Protein AF-A0A1A8E1T2-F1 (afdb_monomer_lite)

Organism: Nothobranchius kadleci (NCBI:txid1051664)

Foldseek 3Di:
DDFDPLLVVLVVCLVVLLVVLLVAPVVCLVVVLVSLLVVLVDPGPDPVSLVSSLVSLVSNCVRYQLLSNLSSLVSNCVSPDDDPVSVLSSVLSLCLVVCLVVVPCPNPPDPSSVVNNVSVVVVCVVQVDPVSSVVSSD

Structure (mmCIF, N/CA/C/O backbone):
data_AF-A0A1A8E1T2-F1
#
_entry.id   AF-A0A1A8E1T2-F1
#
loop_
_atom_site.group_PDB
_atom_site.id
_atom_site.type_symbol
_atom_site.label_atom_id
_atom_site.label_alt_id
_atom_site.label_comp_id
_atom_site.label_asym_id
_atom_site.label_entity_id
_atom_site.label_seq_id
_atom_site.pdbx_PDB_ins_code
_atom_site.Cartn_x
_atom_site.Cartn_y
_atom_site.Cartn_z
_atom_site.occupancy
_atom_site.B_iso_or_equiv
_atom_site.auth_seq_id
_atom_site.auth_comp_id
_atom_site.auth_asym_id
_atom_site.auth_atom_id
_atom_site.pdbx_PDB_model_num
ATOM 1 N N . ALA A 1 1 ? 19.619 -10.435 -25.019 1.00 56.41 1 ALA A N 1
ATOM 2 C CA . ALA A 1 1 ? 18.359 -9.778 -25.417 1.00 56.41 1 ALA A CA 1
ATOM 3 C C . ALA A 1 1 ? 18.094 -8.642 -24.434 1.00 56.41 1 ALA A C 1
ATOM 5 O O . ALA A 1 1 ? 18.405 -8.818 -23.262 1.00 56.41 1 ALA A O 1
ATOM 6 N N . GLY A 1 2 ? 17.649 -7.469 -24.896 1.00 60.44 2 GLY A N 1
ATOM 7 C CA . GLY A 1 2 ? 17.288 -6.359 -24.000 1.00 60.44 2 GLY A CA 1
ATOM 8 C C . GLY A 1 2 ? 15.982 -6.637 -23.242 1.00 60.44 2 GLY A C 1
ATOM 9 O O . GLY A 1 2 ? 15.330 -7.639 -23.543 1.00 60.44 2 GLY A O 1
ATOM 10 N N . PRO A 1 3 ? 15.590 -5.775 -22.285 1.00 64.62 3 PRO A N 1
ATOM 11 C CA . PRO A 1 3 ? 14.289 -5.889 -21.637 1.00 64.62 3 PRO A CA 1
ATOM 12 C C . PRO A 1 3 ? 13.177 -5.810 -22.674 1.00 64.62 3 PRO A C 1
ATOM 14 O O . PRO A 1 3 ? 13.316 -5.102 -23.681 1.00 64.62 3 PRO A O 1
ATOM 17 N N . ASP A 1 4 ? 12.088 -6.539 -22.430 1.00 77.56 4 ASP A N 1
ATOM 18 C CA . ASP A 1 4 ? 10.911 -6.431 -23.277 1.00 77.56 4 ASP A CA 1
ATOM 19 C C . ASP A 1 4 ? 10.375 -4.980 -23.255 1.00 77.56 4 ASP A C 1
ATOM 21 O O . ASP A 1 4 ? 10.778 -4.134 -22.444 1.00 77.56 4 ASP A O 1
ATOM 25 N N . LEU A 1 5 ? 9.497 -4.646 -24.201 1.00 79.12 5 LEU A N 1
ATOM 26 C CA . LEU A 1 5 ? 8.969 -3.286 -24.317 1.00 79.12 5 LEU A CA 1
ATOM 27 C C . LEU A 1 5 ? 8.276 -2.824 -23.024 1.00 79.12 5 LEU A C 1
ATOM 29 O O . LEU A 1 5 ? 8.383 -1.653 -22.661 1.00 79.12 5 LEU A O 1
ATOM 33 N N . ARG A 1 6 ? 7.599 -3.736 -22.321 1.00 76.94 6 ARG A N 1
ATOM 34 C CA . ARG A 1 6 ? 6.909 -3.444 -21.065 1.00 76.94 6 ARG A CA 1
ATOM 35 C C . ARG A 1 6 ? 7.912 -3.082 -19.974 1.00 76.94 6 ARG A C 1
ATOM 37 O O . ARG A 1 6 ? 7.734 -2.059 -19.320 1.00 76.94 6 ARG A O 1
ATOM 44 N N . ASP A 1 7 ? 8.967 -3.868 -19.809 1.00 76.88 7 ASP A N 1
ATOM 45 C CA . ASP A 1 7 ? 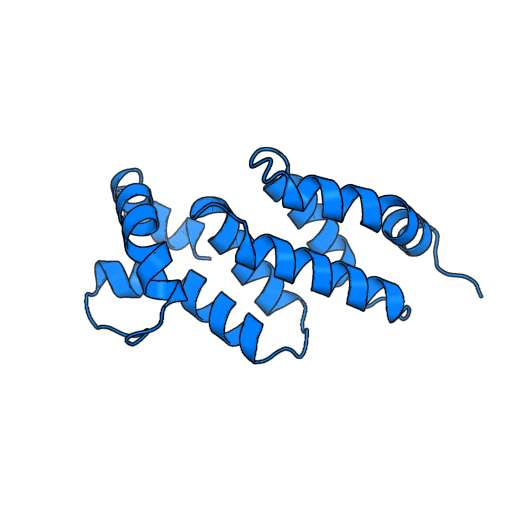9.985 -3.663 -18.788 1.00 76.88 7 ASP A CA 1
ATOM 46 C C . ASP A 1 7 ? 10.746 -2.355 -19.032 1.00 76.88 7 ASP A C 1
ATOM 48 O O . ASP A 1 7 ? 11.000 -1.593 -18.098 1.00 76.88 7 ASP A O 1
ATOM 52 N N . ARG A 1 8 ? 11.026 -2.015 -20.299 1.00 80.38 8 ARG A N 1
ATOM 53 C CA . ARG A 1 8 ? 11.589 -0.703 -20.663 1.00 80.38 8 ARG A CA 1
ATOM 54 C C . ARG A 1 8 ? 10.655 0.455 -20.325 1.00 80.38 8 ARG A C 1
ATOM 56 O O . ARG A 1 8 ? 11.126 1.467 -19.807 1.00 80.38 8 ARG A O 1
ATOM 63 N N . LEU A 1 9 ? 9.363 0.335 -20.633 1.00 80.25 9 LEU A N 1
ATOM 64 C CA . LEU A 1 9 ? 8.379 1.373 -20.317 1.00 80.25 9 LEU A CA 1
ATOM 65 C C . LEU A 1 9 ? 8.267 1.574 -18.805 1.00 80.25 9 LEU A C 1
ATOM 67 O O . LEU A 1 9 ? 8.395 2.705 -18.344 1.00 80.25 9 LEU A O 1
ATOM 71 N N . LEU A 1 10 ? 8.123 0.490 -18.039 1.00 77.94 10 LEU A N 1
ATOM 72 C CA . LEU A 1 10 ? 8.042 0.527 -16.578 1.00 77.94 10 LEU A CA 1
ATOM 73 C C . LEU A 1 10 ? 9.300 1.133 -15.949 1.00 77.94 10 LEU A C 1
ATOM 75 O O . LEU A 1 10 ? 9.178 2.006 -15.093 1.00 77.94 10 LEU A O 1
ATOM 79 N N . LEU A 1 11 ? 10.499 0.751 -16.404 1.00 80.81 11 LEU A N 1
ATOM 80 C CA . LEU A 1 11 ? 11.753 1.358 -15.940 1.00 80.81 11 LEU A CA 1
ATOM 81 C C . LEU A 1 11 ? 11.809 2.862 -16.233 1.00 80.81 11 LEU A C 1
ATOM 83 O O . LEU A 1 11 ? 12.232 3.628 -15.374 1.00 80.81 11 LEU A O 1
ATOM 87 N N . THR A 1 12 ? 11.354 3.282 -17.416 1.00 83.75 12 THR A N 1
ATOM 88 C CA . THR A 1 12 ? 11.383 4.693 -17.841 1.00 83.75 12 THR A CA 1
ATOM 89 C C . THR A 1 12 ? 10.452 5.561 -16.998 1.00 83.75 12 THR A C 1
ATOM 91 O O . THR A 1 12 ? 10.811 6.681 -16.652 1.00 83.75 12 THR A O 1
ATOM 94 N N . VAL A 1 13 ? 9.261 5.061 -16.658 1.00 82.50 13 VAL A N 1
ATOM 95 C CA . VAL A 1 13 ? 8.271 5.841 -15.895 1.00 82.50 13 VAL A CA 1
ATOM 96 C C . VAL A 1 13 ? 8.434 5.716 -14.380 1.00 82.50 13 VAL A C 1
ATOM 98 O O . VAL A 1 13 ? 7.825 6.490 -13.651 1.00 82.50 13 VAL A O 1
ATOM 101 N N . SER A 1 14 ? 9.239 4.766 -13.892 1.00 78.38 14 SER A N 1
ATOM 102 C CA . SER A 1 14 ? 9.335 4.437 -12.462 1.00 78.38 14 SER A CA 1
ATOM 103 C C . SER A 1 14 ? 9.672 5.640 -11.579 1.00 78.38 14 SER A C 1
ATOM 105 O O . SER A 1 14 ? 9.029 5.813 -10.552 1.00 78.38 14 SER A O 1
ATOM 107 N N . ASP A 1 15 ? 10.626 6.486 -11.978 1.00 81.31 15 ASP A N 1
ATOM 108 C CA . ASP A 1 15 ? 11.037 7.637 -11.156 1.00 81.31 15 ASP A CA 1
ATOM 109 C C . ASP A 1 15 ? 9.883 8.645 -11.005 1.00 81.31 15 ASP A C 1
ATOM 111 O O . ASP A 1 15 ? 9.592 9.118 -9.907 1.00 81.31 15 ASP A O 1
ATOM 115 N N . SER A 1 16 ? 9.146 8.899 -12.091 1.00 82.50 16 SER A N 1
ATOM 116 C CA . SER A 1 16 ? 7.945 9.742 -12.064 1.00 82.50 16 SER A CA 1
ATOM 117 C C . SER A 1 16 ? 6.808 9.110 -11.260 1.00 82.50 16 SER A C 1
ATOM 119 O O . SER A 1 16 ? 6.042 9.824 -10.618 1.00 82.50 16 SER A O 1
ATOM 121 N N . LEU A 1 17 ? 6.682 7.779 -11.280 1.00 77.81 17 LEU A N 1
ATOM 122 C CA . LEU A 1 17 ? 5.691 7.068 -10.473 1.00 77.81 17 LEU A CA 1
ATOM 123 C C . LEU A 1 17 ? 6.010 7.146 -8.980 1.00 77.81 17 LEU A C 1
ATOM 125 O O . LEU A 1 17 ? 5.101 7.349 -8.178 1.00 77.81 17 LEU A O 1
ATOM 129 N N . GLU A 1 18 ? 7.279 7.015 -8.603 1.00 78.19 18 GLU A N 1
ATOM 130 C CA . GLU A 1 18 ? 7.715 7.185 -7.219 1.00 78.19 18 GLU A CA 1
ATOM 131 C C . GLU A 1 18 ? 7.458 8.609 -6.725 1.00 78.19 18 GLU A C 1
ATOM 133 O O . GLU A 1 18 ? 6.852 8.782 -5.667 1.00 78.19 18 GLU A O 1
ATOM 138 N N . GLU A 1 19 ? 7.845 9.624 -7.503 1.00 81.44 19 GLU A N 1
ATOM 139 C CA . GLU A 1 19 ? 7.570 11.027 -7.181 1.00 81.44 19 GLU A CA 1
ATOM 140 C C . GLU A 1 19 ? 6.062 11.248 -6.992 1.00 81.44 19 GLU A C 1
ATOM 142 O O . GLU A 1 19 ? 5.616 11.747 -5.957 1.00 81.44 19 GLU A O 1
ATOM 147 N N . LEU A 1 20 ? 5.248 10.764 -7.927 1.00 77.69 20 LEU A N 1
ATOM 148 C CA . LEU A 1 20 ? 3.797 10.874 -7.851 1.00 77.69 20 LEU A CA 1
ATOM 149 C C . LEU A 1 20 ? 3.218 10.186 -6.605 1.00 77.69 20 LEU A C 1
ATOM 151 O O . LEU A 1 20 ? 2.361 10.753 -5.927 1.00 77.69 20 LEU A O 1
ATOM 155 N N . VAL A 1 21 ? 3.701 8.996 -6.249 1.00 73.69 21 VAL A N 1
ATOM 156 C CA . VAL A 1 21 ? 3.283 8.303 -5.023 1.00 73.69 21 VAL A CA 1
ATOM 157 C C . VAL A 1 21 ? 3.670 9.098 -3.774 1.00 73.69 21 VAL A C 1
ATOM 159 O O . VAL A 1 21 ? 2.878 9.175 -2.831 1.00 73.69 21 VAL A O 1
ATOM 162 N N . THR A 1 22 ? 4.843 9.738 -3.756 1.00 73.94 22 THR A N 1
ATOM 163 C CA . THR A 1 22 ? 5.246 10.580 -2.617 1.00 73.94 22 THR A CA 1
ATOM 164 C C . THR A 1 22 ? 4.357 11.810 -2.441 1.00 73.94 22 THR A C 1
ATOM 166 O O . THR A 1 22 ? 4.138 12.234 -1.307 1.00 73.94 22 THR A O 1
ATOM 169 N N . THR A 1 23 ? 3.750 12.327 -3.516 1.00 77.25 23 THR A N 1
ATOM 170 C CA . THR A 1 23 ? 2.759 13.418 -3.423 1.00 77.25 23 THR A CA 1
ATOM 171 C C . THR A 1 23 ? 1.408 12.984 -2.827 1.00 77.25 23 THR A C 1
ATOM 173 O O . THR A 1 23 ? 0.552 13.826 -2.558 1.00 77.25 23 THR A O 1
ATOM 176 N N . ASN A 1 24 ? 1.215 11.683 -2.563 1.00 68.19 24 ASN A N 1
ATOM 177 C CA . ASN A 1 24 ? 0.030 11.093 -1.927 1.00 68.19 24 ASN A CA 1
ATOM 178 C C . ASN A 1 24 ? -1.303 11.442 -2.627 1.00 68.19 24 ASN A C 1
ATOM 180 O O . ASN A 1 24 ? -2.343 11.672 -1.992 1.00 68.19 24 ASN A O 1
ATOM 184 N N . CYS A 1 25 ? -1.287 11.488 -3.962 1.00 70.88 25 CYS A N 1
ATOM 185 C CA . CYS A 1 25 ? -2.480 11.696 -4.777 1.00 70.88 25 CYS A CA 1
ATOM 186 C C . CYS A 1 25 ? -3.404 10.467 -4.738 1.00 70.88 25 CYS A C 1
ATOM 188 O O . CYS A 1 25 ? -3.316 9.579 -5.584 1.00 70.88 25 CYS A O 1
ATOM 190 N N . SER A 1 26 ? -4.366 10.454 -3.809 1.00 67.06 26 SER A N 1
ATOM 191 C CA . SER A 1 26 ? -5.284 9.316 -3.602 1.00 67.06 26 SER A CA 1
ATOM 192 C C . SER A 1 26 ? -6.121 8.914 -4.827 1.00 67.06 26 SER A C 1
ATOM 194 O O . SER A 1 26 ? -6.613 7.794 -4.901 1.00 67.06 26 SER A O 1
ATOM 196 N N . GLN A 1 27 ? -6.304 9.809 -5.806 1.00 71.06 27 GLN A N 1
ATOM 197 C CA . GLN A 1 27 ? -7.004 9.483 -7.059 1.00 71.06 27 GLN A CA 1
ATOM 198 C C . GLN A 1 27 ? -6.192 8.544 -7.965 1.00 71.06 27 GLN A C 1
ATOM 200 O O . GLN A 1 27 ? -6.768 7.829 -8.781 1.00 71.06 27 GLN A O 1
ATOM 205 N N . LEU A 1 28 ? -4.865 8.538 -7.818 1.00 70.88 28 LEU A N 1
ATOM 206 C CA . LEU A 1 28 ? -3.942 7.804 -8.682 1.00 70.88 28 LEU A CA 1
ATOM 207 C C . LEU A 1 28 ? -3.473 6.495 -8.041 1.00 70.88 28 LEU A C 1
ATOM 209 O O . LEU A 1 28 ? -3.040 5.600 -8.755 1.00 70.88 28 LEU A O 1
ATOM 213 N N . THR A 1 29 ? -3.650 6.323 -6.729 1.00 69.06 29 THR A N 1
ATOM 214 C CA . THR A 1 29 ? -3.268 5.106 -5.999 1.00 69.06 29 THR A CA 1
ATOM 215 C C . THR A 1 29 ? -3.846 3.833 -6.620 1.00 69.06 29 THR A C 1
ATOM 217 O O . THR A 1 29 ? -3.110 2.874 -6.830 1.00 69.06 29 THR A O 1
ATOM 220 N N . ARG A 1 30 ? -5.141 3.810 -6.964 1.00 69.19 30 ARG A N 1
ATOM 221 C CA . ARG A 1 30 ? -5.775 2.620 -7.561 1.00 69.19 30 ARG A CA 1
ATOM 222 C C . ARG A 1 30 ? -5.256 2.302 -8.973 1.00 69.19 30 ARG A C 1
ATOM 224 O O . ARG A 1 30 ? -4.765 1.193 -9.150 1.00 69.19 30 ARG A O 1
ATOM 231 N N . PRO A 1 31 ? -5.272 3.242 -9.942 1.00 72.38 31 PRO A N 1
ATOM 232 C CA . PRO A 1 31 ? -4.682 2.998 -11.260 1.00 72.38 31 PRO A CA 1
ATOM 233 C C . PRO A 1 31 ? -3.213 2.561 -11.205 1.00 72.38 31 PRO A C 1
ATOM 235 O O . PRO A 1 31 ? -2.800 1.680 -11.955 1.00 72.38 31 PRO A O 1
ATOM 238 N N . LEU A 1 32 ? -2.421 3.149 -10.304 1.00 74.00 32 LE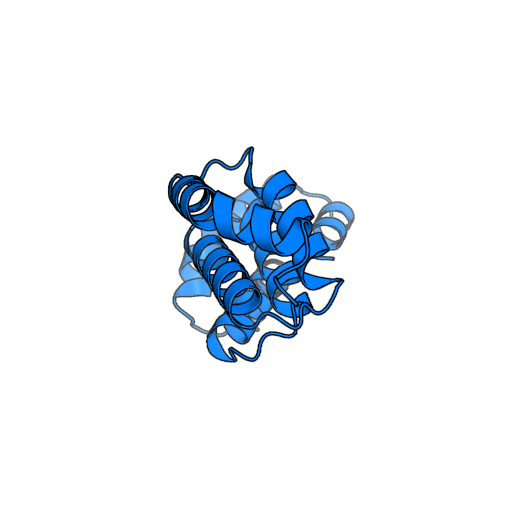U A N 1
ATOM 239 C CA . LEU A 1 32 ? -1.021 2.769 -10.117 1.00 74.00 32 LEU A CA 1
ATOM 240 C C . LEU A 1 32 ? -0.887 1.347 -9.579 1.00 74.00 32 LEU A C 1
ATOM 242 O O . LEU A 1 32 ? -0.028 0.598 -10.042 1.00 74.00 32 LEU A O 1
ATOM 246 N N . MET A 1 33 ? -1.768 0.947 -8.662 1.00 71.88 33 MET A N 1
ATOM 247 C CA . MET A 1 33 ? -1.790 -0.419 -8.157 1.00 71.88 33 MET A CA 1
ATOM 248 C C . MET A 1 33 ? -2.148 -1.447 -9.226 1.00 71.88 33 MET A C 1
ATOM 250 O O . MET A 1 33 ? -1.534 -2.512 -9.256 1.00 71.88 33 MET A O 1
ATOM 254 N N . ASP A 1 34 ? -3.077 -1.132 -10.127 1.00 72.31 34 ASP A N 1
ATOM 255 C CA . ASP A 1 34 ? -3.429 -2.030 -11.231 1.00 72.31 34 ASP A CA 1
ATOM 256 C C . ASP A 1 34 ? -2.228 -2.261 -12.163 1.00 72.31 34 ASP A C 1
ATOM 258 O O . ASP A 1 34 ? -1.948 -3.397 -12.557 1.00 72.31 34 ASP A O 1
ATOM 262 N N . VAL A 1 35 ? -1.452 -1.207 -12.446 1.00 71.69 35 VAL A N 1
ATOM 263 C CA . VAL A 1 35 ? -0.217 -1.300 -13.244 1.00 71.69 35 VAL A CA 1
ATOM 264 C C . VAL A 1 35 ? 0.857 -2.111 -12.516 1.00 71.69 35 VAL A C 1
ATOM 266 O O . VAL A 1 35 ? 1.476 -2.985 -13.121 1.00 71.69 35 VAL A O 1
ATOM 269 N N . VAL A 1 36 ? 1.060 -1.868 -11.220 1.00 71.69 36 VAL A N 1
ATOM 270 C CA . VAL A 1 36 ? 2.029 -2.597 -10.383 1.00 71.69 36 VAL A CA 1
ATOM 271 C C . VAL A 1 36 ? 1.668 -4.080 -10.267 1.00 71.69 36 VAL A C 1
ATOM 273 O O . VAL A 1 36 ? 2.525 -4.952 -10.406 1.00 71.69 36 VAL A O 1
ATOM 276 N N . GLN A 1 37 ? 0.390 -4.397 -10.072 1.00 68.44 37 GLN A N 1
ATOM 277 C CA . GLN A 1 37 ? -0.082 -5.774 -9.989 1.00 68.44 37 GLN A CA 1
ATOM 278 C C . GLN A 1 37 ? 0.070 -6.500 -11.332 1.00 68.44 37 GLN A C 1
ATOM 280 O O . GLN A 1 37 ? 0.523 -7.647 -11.362 1.00 68.44 37 GLN A O 1
ATOM 285 N N . ALA A 1 38 ? -0.263 -5.838 -12.444 1.00 70.00 38 ALA A N 1
ATOM 286 C CA . ALA A 1 38 ? 0.004 -6.366 -13.779 1.00 70.00 38 ALA A CA 1
ATOM 287 C C . ALA A 1 38 ? 1.512 -6.576 -14.001 1.00 70.00 38 ALA A C 1
ATOM 289 O O . ALA A 1 38 ? 1.918 -7.574 -14.600 1.00 70.00 38 ALA A O 1
ATOM 290 N N . ALA A 1 39 ? 2.346 -5.687 -13.451 1.00 68.38 39 ALA A N 1
ATOM 291 C CA . ALA A 1 39 ? 3.794 -5.803 -13.506 1.00 68.38 39 ALA A CA 1
ATOM 292 C C . ALA A 1 39 ? 4.350 -6.977 -12.671 1.00 68.38 39 ALA A C 1
ATOM 294 O O . ALA A 1 39 ? 5.335 -7.586 -13.075 1.00 68.38 39 ALA A O 1
ATOM 295 N N . HIS A 1 40 ? 3.722 -7.353 -11.558 1.00 65.81 40 HIS A N 1
ATOM 296 C CA . HIS A 1 40 ? 4.153 -8.513 -10.766 1.00 65.81 40 HIS A CA 1
ATOM 297 C C . HIS A 1 40 ? 3.599 -9.853 -11.268 1.00 65.81 40 HIS A C 1
ATOM 299 O O . HIS A 1 40 ? 4.243 -10.885 -11.087 1.00 65.81 40 HIS A O 1
ATOM 305 N N . SER A 1 41 ? 2.423 -9.868 -11.908 1.00 65.44 41 SER A N 1
ATOM 306 C CA . SER A 1 41 ? 1.777 -11.112 -12.369 1.00 65.44 41 SER A CA 1
ATOM 307 C C . SER A 1 41 ? 2.598 -11.879 -13.409 1.00 65.44 41 SER A C 1
ATOM 309 O O . SER A 1 41 ? 2.408 -13.081 -13.588 1.00 65.44 41 SER A O 1
ATOM 311 N N . SER A 1 42 ? 3.498 -11.197 -14.107 1.00 61.66 42 SER A N 1
ATOM 312 C CA . SER A 1 42 ? 4.463 -11.798 -15.013 1.00 61.66 42 SER A CA 1
ATOM 313 C C . SER A 1 42 ? 5.825 -11.627 -14.367 1.00 61.66 42 SER A C 1
ATOM 315 O O . SER A 1 42 ? 6.370 -10.528 -14.447 1.00 61.66 42 SER A O 1
ATOM 317 N N . LYS A 1 43 ? 6.355 -12.690 -13.741 1.00 59.25 43 LYS A N 1
ATOM 318 C CA . LYS A 1 43 ? 7.727 -12.731 -13.205 1.00 59.25 43 LYS A CA 1
ATOM 319 C C . LYS A 1 43 ? 8.688 -12.210 -14.274 1.00 59.25 43 LYS A C 1
ATOM 321 O O . LYS A 1 43 ? 8.990 -12.930 -15.221 1.00 59.25 43 LYS A O 1
ATOM 326 N N . SER A 1 44 ? 9.107 -10.954 -14.153 1.00 62.75 44 SER A N 1
ATOM 327 C CA . SER A 1 44 ? 10.136 -10.400 -15.023 1.00 62.75 44 SER A CA 1
ATOM 328 C C . SER A 1 44 ? 11.474 -10.978 -14.576 1.00 62.75 44 SER A C 1
ATOM 330 O O . SER A 1 44 ? 11.781 -11.003 -13.380 1.00 62.75 44 SER A O 1
ATOM 332 N N . GLU A 1 45 ? 12.270 -11.438 -15.539 1.00 65.50 45 GLU A N 1
ATOM 333 C CA . GLU A 1 45 ? 13.661 -11.843 -15.316 1.00 65.50 45 GLU A CA 1
ATOM 334 C C . GLU A 1 45 ? 14.553 -10.633 -14.968 1.00 65.50 45 GLU A C 1
ATOM 336 O O . GLU A 1 45 ? 15.676 -10.795 -14.489 1.00 65.50 45 GLU A O 1
ATOM 341 N N . HIS A 1 46 ? 14.056 -9.400 -15.152 1.00 69.06 46 HIS A N 1
ATOM 342 C CA . HIS A 1 46 ? 14.779 -8.177 -14.815 1.00 69.06 46 HIS A CA 1
ATOM 343 C C . HIS A 1 46 ? 14.651 -7.836 -13.332 1.00 69.06 46 HIS A C 1
ATOM 345 O O . HIS A 1 46 ? 13.733 -7.143 -12.891 1.00 69.06 46 HIS A O 1
ATOM 351 N N . HIS A 1 47 ? 15.659 -8.248 -12.562 1.00 71.50 47 HIS A N 1
ATOM 352 C CA . HIS A 1 47 ? 15.796 -7.932 -11.136 1.00 71.50 47 HIS A CA 1
ATOM 353 C C . HIS A 1 47 ? 15.662 -6.435 -10.808 1.00 71.50 47 HIS A C 1
ATOM 355 O O . HIS A 1 47 ? 15.099 -6.092 -9.770 1.00 71.50 47 HIS A O 1
ATOM 361 N N . ALA A 1 48 ? 16.131 -5.545 -11.689 1.00 73.44 48 ALA A N 1
ATOM 362 C CA . ALA A 1 48 ? 16.052 -4.097 -11.486 1.00 73.44 48 ALA A CA 1
ATOM 363 C C . ALA A 1 48 ? 14.606 -3.574 -11.472 1.00 73.44 48 ALA A C 1
ATOM 365 O O . ALA A 1 48 ? 14.294 -2.651 -10.725 1.00 73.44 48 ALA A O 1
ATOM 366 N N . LEU A 1 49 ? 13.718 -4.166 -12.275 1.00 73.00 49 LEU A N 1
ATOM 367 C CA . LEU A 1 49 ? 12.315 -3.772 -12.312 1.00 73.00 49 LEU A CA 1
ATOM 368 C C . LEU A 1 49 ? 11.587 -4.253 -11.059 1.00 73.00 49 LEU A C 1
ATOM 370 O O . LEU A 1 49 ? 10.900 -3.460 -10.426 1.00 73.00 49 LEU A O 1
ATOM 374 N N . ASN A 1 50 ? 11.821 -5.502 -10.646 1.00 72.94 50 ASN A N 1
ATOM 375 C CA . ASN A 1 50 ? 11.258 -6.034 -9.403 1.00 72.94 50 ASN A CA 1
ATOM 376 C C . ASN A 1 50 ? 11.644 -5.154 -8.200 1.00 72.94 50 ASN A C 1
ATOM 378 O O . ASN A 1 50 ? 10.765 -4.715 -7.469 1.00 72.94 50 ASN A O 1
ATOM 382 N N . GLN A 1 51 ? 12.920 -4.767 -8.077 1.00 77.50 51 GLN A N 1
ATOM 383 C CA . GLN A 1 51 ? 13.379 -3.868 -7.007 1.00 77.50 51 GLN A CA 1
ATOM 384 C C . GLN A 1 51 ? 12.687 -2.498 -7.012 1.00 77.50 51 GLN A C 1
ATOM 386 O O . GLN A 1 51 ? 12.384 -1.961 -5.946 1.00 77.50 51 GLN A O 1
ATOM 391 N N . ARG A 1 52 ? 12.439 -1.911 -8.190 1.00 78.31 52 ARG A N 1
ATOM 392 C CA . ARG A 1 52 ? 11.738 -0.620 -8.286 1.00 78.31 52 ARG A CA 1
ATOM 393 C C . ARG A 1 52 ? 10.273 -0.736 -7.890 1.00 78.31 52 ARG A C 1
ATOM 395 O O . ARG A 1 52 ? 9.768 0.122 -7.174 1.00 78.31 52 ARG A O 1
ATOM 402 N N . VAL A 1 53 ? 9.600 -1.799 -8.319 1.00 77.06 53 VAL A N 1
ATOM 403 C CA . VAL A 1 53 ? 8.202 -2.024 -7.947 1.00 77.06 53 VAL A CA 1
ATOM 404 C C . VAL A 1 53 ? 8.079 -2.311 -6.445 1.00 77.06 53 VAL A C 1
ATOM 406 O O . VAL A 1 53 ? 7.207 -1.747 -5.786 1.00 77.06 53 VAL A O 1
ATOM 409 N N . ASP A 1 54 ? 9.011 -3.078 -5.876 1.00 78.00 54 ASP A N 1
ATOM 410 C CA . ASP A 1 54 ? 9.087 -3.322 -4.432 1.00 78.00 54 ASP A CA 1
ATOM 411 C C . ASP A 1 54 ? 9.279 -2.011 -3.655 1.00 78.00 54 ASP A C 1
ATOM 413 O O . ASP A 1 54 ? 8.582 -1.745 -2.672 1.00 78.00 54 ASP A O 1
ATOM 417 N N . ARG A 1 55 ? 10.181 -1.140 -4.128 1.00 81.94 55 ARG A N 1
ATOM 418 C CA . ARG A 1 55 ? 10.396 0.187 -3.541 1.00 81.94 55 ARG A CA 1
ATOM 419 C C . ARG A 1 55 ? 9.135 1.043 -3.599 1.00 81.94 55 ARG A C 1
ATOM 421 O O . ARG A 1 55 ? 8.792 1.672 -2.599 1.00 81.94 55 ARG A O 1
ATOM 428 N N . LEU A 1 56 ? 8.430 1.038 -4.728 1.00 80.19 56 LEU A N 1
ATOM 429 C CA . LEU A 1 56 ? 7.187 1.783 -4.899 1.00 80.19 56 LEU A CA 1
ATOM 430 C C . LEU A 1 56 ? 6.115 1.316 -3.906 1.00 80.19 56 LEU A C 1
ATOM 432 O O . LEU A 1 56 ? 5.520 2.145 -3.217 1.00 80.19 56 LEU A O 1
ATOM 436 N N . LEU A 1 57 ? 5.920 0.002 -3.765 1.00 78.00 57 LEU A N 1
ATOM 437 C CA . LEU A 1 57 ? 4.965 -0.559 -2.809 1.00 78.00 57 LEU A CA 1
ATOM 438 C C . LEU A 1 57 ? 5.321 -0.204 -1.359 1.00 78.00 57 LEU A C 1
ATOM 440 O O . LEU A 1 57 ? 4.436 0.151 -0.579 1.00 78.00 57 LEU A O 1
ATOM 444 N N . SER A 1 58 ? 6.606 -0.242 -1.002 1.00 81.88 58 SER A N 1
ATOM 445 C CA . SER A 1 58 ? 7.077 0.168 0.326 1.00 81.88 58 SER A CA 1
ATOM 446 C C . SER A 1 58 ? 6.823 1.652 0.598 1.00 81.88 58 SER A C 1
ATOM 448 O O . SER A 1 58 ? 6.422 2.011 1.705 1.00 81.88 58 SER A O 1
ATOM 450 N N . ILE A 1 59 ? 6.998 2.534 -0.394 1.00 80.19 59 ILE A N 1
ATOM 451 C CA . ILE A 1 59 ? 6.643 3.955 -0.251 1.00 80.19 59 ILE A CA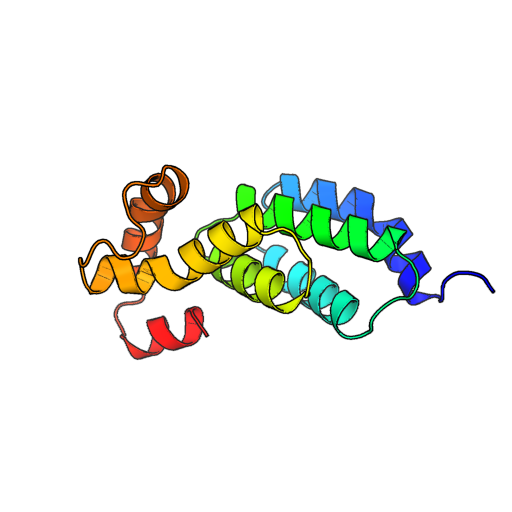 1
ATOM 452 C C . ILE A 1 59 ? 5.132 4.085 -0.022 1.00 80.19 59 ILE A C 1
ATOM 454 O O . ILE A 1 59 ? 4.721 4.719 0.949 1.00 80.19 59 ILE A O 1
ATOM 458 N N . MET A 1 60 ? 4.309 3.432 -0.848 1.00 78.62 60 MET A N 1
ATOM 459 C CA . MET A 1 60 ? 2.845 3.479 -0.733 1.00 78.62 60 MET A CA 1
ATOM 460 C C . MET A 1 60 ? 2.345 2.976 0.628 1.00 78.62 60 MET A C 1
ATOM 462 O O . MET A 1 60 ? 1.435 3.567 1.213 1.00 78.62 60 MET A O 1
ATOM 466 N N . LEU A 1 61 ? 2.961 1.920 1.169 1.00 77.81 61 LEU A N 1
ATOM 467 C CA . LEU A 1 61 ? 2.603 1.349 2.470 1.00 77.81 61 LEU A CA 1
ATOM 468 C C . LEU A 1 61 ? 2.929 2.297 3.636 1.00 77.81 61 LEU A C 1
ATOM 470 O O . LEU A 1 61 ? 2.336 2.189 4.710 1.00 77.81 61 LEU A O 1
ATOM 474 N N . ASN A 1 62 ? 3.858 3.232 3.429 1.00 79.44 62 ASN A N 1
ATOM 475 C CA . ASN A 1 62 ? 4.290 4.196 4.435 1.00 79.44 62 ASN A CA 1
ATOM 476 C C . ASN A 1 62 ? 3.607 5.568 4.307 1.00 79.44 62 ASN A C 1
ATOM 478 O O . ASN A 1 62 ? 3.581 6.313 5.287 1.00 79.44 62 ASN A O 1
ATOM 482 N N . THR A 1 63 ? 3.044 5.913 3.144 1.00 71.88 63 THR A N 1
ATOM 483 C CA . THR A 1 63 ? 2.449 7.240 2.882 1.00 71.88 63 THR A CA 1
ATOM 484 C C . THR A 1 63 ? 0.931 7.232 2.667 1.00 71.88 63 THR A C 1
ATOM 486 O O . THR A 1 63 ? 0.304 8.294 2.718 1.00 71.88 63 THR A O 1
ATOM 489 N N . GLY A 1 64 ? 0.320 6.065 2.443 1.00 67.50 64 GLY A N 1
ATOM 490 C CA . GLY A 1 64 ? -1.078 5.950 2.025 1.00 67.50 64 GLY A CA 1
ATOM 491 C C . GLY A 1 64 ? -2.128 6.339 3.076 1.00 67.50 64 GLY A C 1
ATOM 492 O O . GLY A 1 64 ? -1.921 6.244 4.286 1.00 67.50 64 GLY A O 1
ATOM 493 N N . LYS A 1 65 ? -3.318 6.731 2.601 1.00 70.69 65 LYS A N 1
ATOM 494 C CA . LYS A 1 65 ? -4.536 6.874 3.423 1.00 70.69 65 LYS A CA 1
ATOM 495 C C . LYS A 1 65 ? -5.080 5.490 3.824 1.00 70.69 65 LYS A C 1
ATOM 497 O O . LYS A 1 65 ? -4.826 4.527 3.110 1.00 70.69 65 LYS A O 1
ATOM 502 N N . PRO A 1 66 ? -5.908 5.351 4.881 1.00 67.25 66 PRO A N 1
ATOM 503 C CA . PRO A 1 66 ? -6.382 4.040 5.362 1.00 67.25 66 PRO A CA 1
ATOM 504 C C . PRO A 1 66 ? -7.040 3.164 4.286 1.00 67.25 66 PRO A C 1
ATOM 506 O O . PRO A 1 66 ? -6.802 1.957 4.219 1.00 67.25 66 PRO A O 1
ATOM 509 N N . ALA A 1 67 ? -7.835 3.789 3.412 1.00 68.19 67 ALA A N 1
ATOM 510 C CA . ALA A 1 67 ? -8.477 3.109 2.293 1.00 68.19 67 ALA A CA 1
ATOM 511 C C . ALA A 1 67 ? -7.449 2.545 1.301 1.00 68.19 67 ALA A C 1
ATOM 513 O O . ALA A 1 67 ? -7.606 1.421 0.843 1.00 68.19 67 ALA A O 1
ATOM 514 N N . ASP A 1 68 ? -6.396 3.306 1.014 1.00 74.62 68 ASP A N 1
ATOM 515 C CA . ASP A 1 68 ? -5.346 2.979 0.048 1.00 74.62 68 ASP A CA 1
ATOM 516 C C . ASP A 1 68 ? -4.327 1.983 0.625 1.00 74.62 68 ASP A C 1
ATOM 518 O O . ASP A 1 68 ? -3.805 1.125 -0.089 1.00 74.62 68 ASP A O 1
ATOM 522 N N . LEU A 1 69 ? -4.092 2.045 1.938 1.00 77.44 69 LEU A N 1
ATOM 523 C CA . LEU A 1 69 ? -3.202 1.142 2.664 1.00 77.44 69 LEU A CA 1
ATOM 524 C C . LEU A 1 69 ? -3.685 -0.306 2.619 1.00 77.44 69 LEU A C 1
ATOM 526 O O . LEU A 1 69 ? -2.859 -1.201 2.488 1.00 77.44 69 LEU A O 1
ATOM 530 N N . SER A 1 70 ? -4.999 -0.544 2.678 1.00 78.44 70 SER A N 1
ATOM 531 C CA . SER A 1 70 ? -5.553 -1.905 2.602 1.00 78.44 70 SER A CA 1
ATOM 532 C C . SER A 1 70 ? -5.237 -2.552 1.247 1.00 78.44 70 SER A C 1
ATOM 534 O O . SER A 1 70 ? -4.686 -3.650 1.196 1.00 78.44 70 SER A O 1
ATOM 536 N N . TYR A 1 71 ? -5.471 -1.828 0.148 1.00 76.12 71 TYR A N 1
ATOM 537 C CA . TYR A 1 71 ? -5.124 -2.299 -1.199 1.00 76.12 71 TYR A CA 1
ATOM 538 C C . TYR A 1 71 ? -3.615 -2.491 -1.373 1.00 76.12 71 TYR A C 1
ATOM 540 O O . TYR A 1 71 ? -3.174 -3.510 -1.902 1.00 76.12 71 TYR A O 1
ATOM 548 N N . THR A 1 72 ? -2.819 -1.536 -0.890 1.00 78.62 72 THR A N 1
ATOM 549 C CA . THR A 1 72 ? -1.354 -1.599 -0.981 1.00 78.62 72 THR A CA 1
ATOM 550 C C . THR A 1 72 ? -0.804 -2.798 -0.210 1.00 78.62 72 THR A C 1
ATOM 552 O O . THR A 1 72 ? 0.028 -3.540 -0.724 1.00 78.62 72 THR A O 1
ATOM 555 N N . ALA A 1 73 ? -1.304 -3.036 1.003 1.00 82.50 73 ALA A N 1
ATOM 556 C CA . ALA A 1 73 ? -0.912 -4.166 1.832 1.00 82.50 73 ALA A CA 1
ATOM 557 C C . ALA A 1 73 ? -1.258 -5.513 1.179 1.00 82.50 73 ALA A C 1
ATOM 559 O O . ALA A 1 73 ? -0.419 -6.412 1.140 1.00 82.50 73 ALA A O 1
ATOM 560 N N . ALA A 1 74 ? -2.462 -5.646 0.614 1.00 82.81 74 ALA A N 1
ATOM 561 C CA . ALA A 1 74 ? -2.860 -6.847 -0.118 1.00 82.81 74 ALA A CA 1
ATOM 562 C C . ALA A 1 74 ? -1.949 -7.112 -1.324 1.00 82.81 74 ALA A C 1
ATOM 564 O O . ALA A 1 74 ? -1.511 -8.244 -1.542 1.00 82.81 74 ALA A O 1
ATOM 565 N N . ALA A 1 75 ? -1.619 -6.074 -2.091 1.00 79.12 75 ALA A N 1
ATOM 566 C CA . ALA A 1 75 ? -0.729 -6.215 -3.231 1.00 79.12 75 ALA A CA 1
ATOM 567 C C . ALA A 1 75 ? 0.713 -6.543 -2.825 1.00 79.12 75 ALA A C 1
ATOM 569 O O . ALA A 1 75 ? 1.332 -7.396 -3.457 1.00 79.12 75 ALA A O 1
ATOM 570 N N . PHE A 1 76 ? 1.215 -5.948 -1.740 1.00 80.62 76 PHE A N 1
ATOM 571 C CA . PHE A 1 76 ? 2.533 -6.262 -1.188 1.00 80.62 76 PHE A CA 1
ATOM 572 C C . PHE A 1 76 ? 2.645 -7.732 -0.767 1.00 80.62 76 PHE A C 1
ATOM 574 O O . PHE A 1 76 ? 3.634 -8.396 -1.054 1.00 80.62 76 PHE A O 1
ATOM 581 N N . LEU A 1 77 ? 1.616 -8.289 -0.124 1.00 83.12 77 LEU A N 1
ATOM 582 C CA . LEU A 1 77 ? 1.618 -9.711 0.239 1.00 83.12 77 LEU A CA 1
ATOM 583 C C . LEU A 1 77 ? 1.538 -10.630 -0.988 1.00 83.12 77 LEU A C 1
ATOM 585 O O . LEU A 1 77 ? 2.074 -11.738 -0.964 1.00 83.12 77 LEU A O 1
ATOM 589 N N . ARG A 1 78 ? 0.895 -10.173 -2.069 1.00 79.31 78 ARG A N 1
ATOM 590 C CA . ARG A 1 78 ? 0.764 -10.919 -3.328 1.00 79.31 78 ARG A CA 1
ATOM 591 C C . ARG A 1 78 ? 1.987 -10.826 -4.238 1.00 79.31 78 ARG A C 1
ATOM 593 O O . ARG A 1 78 ? 2.132 -11.691 -5.097 1.00 79.31 78 ARG A O 1
ATOM 600 N N . SER A 1 79 ? 2.859 -9.829 -4.068 1.00 72.69 79 SER A N 1
ATOM 601 C CA . SER A 1 79 ? 4.025 -9.624 -4.941 1.00 72.69 79 SER A CA 1
ATOM 602 C C . SER A 1 79 ? 5.090 -10.722 -4.814 1.00 72.69 79 SER A C 1
ATOM 604 O O . SER A 1 79 ? 5.982 -10.812 -5.654 1.00 72.69 79 SER A O 1
ATOM 606 N N . GLY A 1 80 ? 4.997 -11.586 -3.792 1.00 69.44 80 GLY A N 1
ATOM 607 C CA . GLY A 1 80 ? 5.960 -12.665 -3.552 1.00 69.44 80 GLY A CA 1
ATOM 608 C C . GLY A 1 80 ? 7.332 -12.172 -3.078 1.00 69.44 80 GLY A C 1
ATOM 609 O O . GLY A 1 80 ? 8.272 -12.957 -3.035 1.00 69.44 80 GLY A O 1
ATOM 610 N N . HIS A 1 81 ? 7.439 -10.889 -2.727 1.00 70.69 81 HIS A N 1
ATOM 611 C CA . HIS A 1 81 ? 8.653 -10.236 -2.246 1.00 70.69 81 HIS A CA 1
ATOM 612 C C . HIS A 1 81 ? 9.132 -10.813 -0.905 1.00 70.69 81 HIS A C 1
ATOM 614 O O . HIS A 1 81 ? 8.294 -11.219 -0.118 1.00 70.69 81 HIS A O 1
ATOM 620 N N . ASP A 1 82 ? 10.429 -10.827 -0.586 1.00 73.19 82 ASP A N 1
ATOM 621 C CA . ASP A 1 82 ? 10.979 -11.456 0.639 1.00 73.19 82 ASP A CA 1
ATOM 622 C C . ASP A 1 82 ? 11.347 -10.474 1.767 1.00 73.19 82 ASP A C 1
ATOM 624 O O . ASP A 1 82 ? 12.230 -10.722 2.585 1.00 73.19 82 ASP A O 1
ATOM 628 N N . ASP A 1 83 ? 10.625 -9.360 1.872 1.00 81.12 83 ASP A N 1
ATOM 629 C CA . ASP A 1 83 ? 10.763 -8.439 3.004 1.00 81.12 83 ASP A CA 1
ATOM 630 C C . ASP A 1 83 ? 9.808 -8.803 4.143 1.00 81.12 83 ASP A C 1
ATOM 632 O O . ASP A 1 83 ? 8.613 -8.491 4.133 1.00 81.12 83 ASP A O 1
ATOM 636 N N . CYS A 1 84 ? 10.355 -9.466 5.160 1.00 80.50 84 CYS A N 1
ATOM 637 C CA . CYS A 1 84 ? 9.618 -9.873 6.351 1.00 80.50 84 CYS A CA 1
ATOM 638 C C . CYS A 1 84 ? 9.049 -8.690 7.157 1.00 80.50 84 CYS A C 1
ATOM 640 O O . CYS A 1 84 ? 8.006 -8.846 7.794 1.00 80.50 84 CYS A O 1
ATOM 642 N N . VAL A 1 85 ? 9.698 -7.520 7.140 1.00 83.38 85 VAL A N 1
ATOM 643 C CA . VAL A 1 85 ? 9.275 -6.345 7.918 1.00 83.38 85 VAL A CA 1
ATOM 644 C C . VAL A 1 85 ? 8.036 -5.724 7.283 1.00 83.38 85 VAL A C 1
ATOM 646 O O . VAL A 1 85 ? 7.005 -5.583 7.948 1.00 83.38 85 VAL A O 1
ATOM 649 N N . HIS A 1 86 ? 8.095 -5.425 5.986 1.00 82.44 86 HIS A N 1
ATOM 650 C CA . HIS A 1 86 ? 6.964 -4.846 5.264 1.00 82.44 86 HIS A CA 1
ATOM 651 C C . HIS A 1 86 ? 5.832 -5.867 5.056 1.00 82.44 86 HIS A C 1
ATOM 653 O O . HIS A 1 86 ? 4.665 -5.480 5.094 1.00 82.44 86 HIS A O 1
ATOM 659 N N . LYS A 1 87 ? 6.122 -7.179 4.970 1.00 84.00 87 LYS A N 1
ATOM 660 C CA . LYS A 1 87 ? 5.088 -8.237 5.017 1.00 84.00 87 LYS A CA 1
ATOM 661 C C . LYS A 1 87 ? 4.328 -8.218 6.337 1.00 84.00 87 LYS A C 1
ATOM 663 O O . LYS A 1 87 ? 3.098 -8.246 6.341 1.00 84.00 87 LYS A O 1
ATOM 668 N N . ALA A 1 88 ? 5.043 -8.153 7.460 1.00 83.75 88 ALA A N 1
ATOM 669 C CA . ALA A 1 88 ? 4.414 -8.067 8.772 1.00 83.75 88 ALA A CA 1
ATOM 670 C C . ALA A 1 88 ? 3.587 -6.777 8.907 1.00 83.75 88 ALA A C 1
ATOM 672 O O . ALA A 1 88 ? 2.470 -6.819 9.421 1.00 83.75 88 ALA A O 1
ATOM 673 N N . GLN A 1 89 ? 4.087 -5.643 8.404 1.00 84.69 89 GLN A N 1
ATOM 674 C CA . GLN A 1 89 ? 3.344 -4.380 8.358 1.00 84.69 89 GLN A CA 1
ATOM 675 C C . GLN A 1 89 ? 2.078 -4.483 7.497 1.00 84.69 89 GLN A C 1
ATOM 677 O O . GLN A 1 89 ? 1.006 -4.089 7.952 1.00 84.69 89 GLN A O 1
ATOM 682 N N . ALA A 1 90 ? 2.169 -5.054 6.297 1.00 84.94 90 ALA A N 1
ATOM 683 C CA . ALA A 1 90 ? 1.038 -5.251 5.399 1.00 84.94 90 ALA A CA 1
ATOM 684 C C . ALA A 1 90 ? -0.034 -6.161 6.021 1.00 84.94 90 ALA A C 1
ATOM 686 O O . ALA A 1 90 ? -1.211 -5.803 6.064 1.00 84.94 90 ALA A O 1
ATOM 687 N N . ALA A 1 91 ? 0.369 -7.295 6.599 1.00 86.06 91 ALA A N 1
ATOM 688 C CA . ALA A 1 91 ? -0.546 -8.187 7.307 1.00 86.06 91 ALA A CA 1
ATOM 689 C C . ALA A 1 91 ? -1.260 -7.467 8.463 1.00 86.06 91 ALA A C 1
ATOM 691 O O . ALA A 1 91 ? -2.470 -7.605 8.629 1.00 86.06 91 ALA A O 1
ATOM 692 N N . ARG A 1 92 ? -0.540 -6.634 9.225 1.00 85.25 92 ARG A N 1
ATOM 693 C CA . ARG A 1 92 ? -1.135 -5.826 10.300 1.00 85.25 92 ARG A CA 1
ATOM 694 C C . ARG A 1 92 ? -2.163 -4.831 9.774 1.00 85.25 92 ARG A C 1
ATOM 696 O O . ARG A 1 92 ? -3.226 -4.715 10.368 1.00 85.25 92 ARG A O 1
ATOM 703 N N . VAL A 1 93 ? -1.877 -4.139 8.670 1.00 84.50 93 VAL A N 1
ATOM 704 C CA . VAL A 1 93 ? -2.828 -3.205 8.043 1.00 84.50 93 VAL A CA 1
ATOM 705 C C . VAL A 1 93 ? -4.130 -3.919 7.667 1.00 84.50 93 VAL A C 1
ATOM 707 O O . VAL A 1 93 ? -5.205 -3.413 7.981 1.00 84.50 93 VAL A O 1
ATOM 710 N N . LEU A 1 94 ? -4.045 -5.106 7.057 1.00 84.44 94 LEU A N 1
ATOM 711 C CA . LEU A 1 94 ? -5.223 -5.885 6.648 1.00 84.44 94 LEU A CA 1
ATOM 712 C C . LEU A 1 94 ? -6.022 -6.448 7.825 1.00 84.44 94 LEU A C 1
ATOM 714 O O . LEU A 1 94 ? -7.241 -6.568 7.746 1.00 84.44 94 LEU A O 1
ATOM 718 N N . LEU A 1 95 ? -5.346 -6.784 8.923 1.00 85.50 95 LEU A N 1
ATOM 719 C CA . LEU A 1 95 ? -5.978 -7.314 10.129 1.00 85.50 95 LEU A CA 1
ATOM 720 C C . LEU A 1 95 ? -6.489 -6.216 11.075 1.00 85.50 95 LEU A C 1
ATOM 722 O O . LEU A 1 95 ? -7.265 -6.511 11.983 1.00 85.50 95 LEU A O 1
ATOM 726 N N . LEU A 1 96 ? -6.104 -4.952 10.870 1.00 83.56 96 LEU A N 1
ATOM 727 C CA . LEU A 1 96 ? -6.483 -3.833 11.738 1.00 83.56 96 LEU A CA 1
ATOM 728 C C . LEU A 1 96 ? -8.005 -3.636 11.863 1.00 83.56 96 LEU A C 1
ATOM 730 O O . LEU A 1 96 ? -8.464 -3.416 12.984 1.00 83.56 96 LEU A O 1
ATOM 734 N N . PRO A 1 97 ? -8.825 -3.752 10.799 1.00 79.31 97 PRO A N 1
ATOM 735 C CA . PRO A 1 97 ? -10.277 -3.700 10.943 1.00 79.31 97 PRO A CA 1
ATOM 736 C C . PRO A 1 97 ? -10.822 -4.783 11.879 1.00 79.31 97 PRO A C 1
ATOM 738 O O . PRO A 1 97 ? -11.659 -4.491 12.732 1.00 79.31 97 PRO A O 1
ATOM 741 N N . LEU A 1 98 ? -10.309 -6.014 11.772 1.00 80.25 98 LEU A N 1
ATOM 742 C CA . LEU A 1 98 ? -10.700 -7.117 12.651 1.00 80.25 98 LEU A CA 1
ATOM 743 C C . LEU A 1 98 ? -10.270 -6.853 14.094 1.00 80.25 98 LEU A C 1
ATOM 745 O O . LEU A 1 98 ? -11.062 -7.061 15.009 1.00 80.25 98 LEU A O 1
ATOM 749 N N . ASP A 1 99 ? -9.060 -6.341 14.310 1.00 82.06 99 ASP A N 1
ATOM 750 C CA . ASP A 1 99 ? -8.570 -5.971 15.640 1.00 82.06 99 ASP A CA 1
ATOM 751 C C . ASP A 1 99 ? -9.419 -4.868 16.300 1.00 82.06 99 ASP A C 1
ATOM 753 O O . ASP A 1 99 ? -9.729 -4.939 17.489 1.00 82.06 99 ASP A O 1
ATOM 757 N N . ILE A 1 100 ? -9.856 -3.870 15.524 1.00 80.38 100 ILE A N 1
ATOM 758 C CA . ILE A 1 100 ? -10.729 -2.788 16.003 1.00 80.38 100 ILE A CA 1
ATOM 759 C C . ILE A 1 100 ? -12.119 -3.319 16.367 1.00 80.38 100 ILE A C 1
ATOM 761 O O . ILE A 1 100 ? -12.639 -2.969 17.424 1.00 80.38 100 ILE A O 1
ATOM 765 N N . ILE A 1 101 ? -12.723 -4.146 15.507 1.00 78.19 101 ILE A N 1
ATOM 766 C CA . ILE A 1 101 ? -14.086 -4.665 15.708 1.00 78.19 101 ILE A CA 1
ATOM 767 C C . ILE A 1 101 ? -14.131 -5.658 16.871 1.00 78.19 101 ILE A C 1
ATOM 769 O O . ILE A 1 101 ? -15.064 -5.631 17.670 1.00 78.19 101 ILE A O 1
ATOM 773 N N . THR A 1 102 ? -13.137 -6.542 16.958 1.00 78.56 102 THR A N 1
ATOM 774 C CA . THR A 1 102 ? -13.089 -7.589 17.987 1.00 78.56 102 THR A CA 1
ATOM 775 C C . THR A 1 102 ? -12.551 -7.076 19.320 1.00 78.56 102 THR A C 1
ATOM 777 O O . THR A 1 102 ? -12.868 -7.650 20.358 1.00 78.56 102 THR A O 1
ATOM 780 N N . GLY A 1 103 ? -11.742 -6.009 19.314 1.00 75.38 103 GLY A N 1
ATOM 781 C CA . GLY A 1 103 ? -11.111 -5.456 20.514 1.00 75.38 103 GLY A CA 1
ATOM 782 C C . GLY A 1 103 ? -10.069 -6.378 21.157 1.00 75.38 103 GLY A C 1
ATOM 783 O O . GLY A 1 103 ? -9.649 -6.118 22.281 1.00 75.38 103 GLY A O 1
ATOM 784 N N . LEU A 1 104 ? -9.656 -7.450 20.471 1.00 76.12 104 LEU A N 1
ATOM 785 C CA . LEU A 1 104 ? -8.832 -8.522 21.042 1.00 76.12 104 LEU A CA 1
ATOM 786 C C . LEU A 1 104 ? -7.333 -8.194 21.133 1.00 76.12 104 LEU A C 1
ATOM 788 O O . LEU A 1 104 ? -6.585 -8.971 21.721 1.00 76.12 104 LEU A O 1
ATOM 7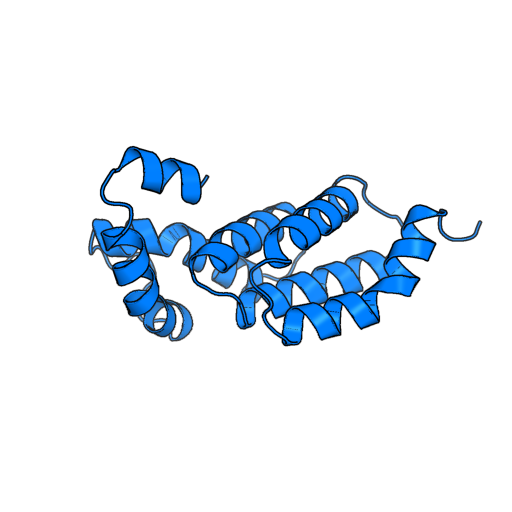92 N N . GLY A 1 105 ? -6.871 -7.076 20.566 1.00 75.06 105 GLY A N 1
ATOM 793 C CA . GLY A 1 105 ? -5.453 -6.702 20.602 1.00 75.06 105 GLY A CA 1
ATOM 794 C C . GLY A 1 105 ? -4.554 -7.674 19.827 1.00 75.06 105 GLY A C 1
ATOM 795 O O . GLY A 1 105 ? -3.393 -7.862 20.186 1.00 75.06 105 GLY A O 1
ATOM 796 N N . LEU A 1 106 ? -5.080 -8.273 18.754 1.00 71.69 106 LEU A N 1
ATOM 797 C CA . LEU A 1 106 ? -4.427 -9.237 17.862 1.00 71.69 106 LEU A CA 1
ATOM 798 C C . LEU A 1 106 ? -3.098 -8.721 17.303 1.00 71.69 106 LEU A C 1
ATOM 800 O O . LEU A 1 106 ? -2.216 -9.507 16.960 1.00 71.69 106 LEU A O 1
ATOM 804 N N . LEU A 1 107 ? -2.960 -7.399 17.189 1.00 74.00 107 LEU A N 1
ATOM 805 C CA . LEU A 1 107 ? -1.787 -6.755 16.610 1.00 74.00 107 LEU A CA 1
ATOM 806 C C . LEU A 1 107 ? -0.769 -6.277 17.647 1.00 74.00 107 LEU A C 1
ATOM 808 O O . LEU A 1 107 ? 0.282 -5.804 17.230 1.00 74.00 107 LEU A O 1
ATOM 812 N N . GLY A 1 108 ? -1.025 -6.415 18.954 1.00 68.12 108 GLY A N 1
ATOM 813 C CA . GLY A 1 108 ? -0.139 -5.931 20.023 1.00 68.12 108 GLY A CA 1
ATOM 814 C C . GLY A 1 108 ? 0.081 -4.406 20.030 1.00 68.12 108 GLY A C 1
ATOM 815 O O . GLY A 1 108 ? -0.472 -3.676 19.211 1.00 68.12 108 GLY A O 1
ATOM 816 N N . GLN A 1 109 ? 0.908 -3.912 20.960 1.00 63.41 109 GLN A N 1
ATOM 817 C CA . GLN A 1 109 ? 1.310 -2.497 21.021 1.00 63.41 109 GLN A CA 1
ATOM 818 C C . GLN A 1 109 ? 2.393 -2.227 19.973 1.00 63.41 109 GLN A C 1
ATOM 820 O O . GLN A 1 109 ? 3.584 -2.410 20.219 1.00 63.41 109 GLN A O 1
ATOM 825 N N . ASN A 1 110 ? 1.969 -1.852 18.770 1.00 66.12 110 ASN A N 1
ATOM 826 C CA . ASN A 1 110 ? 2.855 -1.576 17.648 1.00 66.12 110 ASN A CA 1
ATOM 827 C C . ASN A 1 110 ? 2.584 -0.170 17.110 1.00 66.12 110 ASN A C 1
ATOM 829 O O . ASN A 1 110 ? 1.467 0.136 16.694 1.00 66.12 110 ASN A O 1
ATOM 833 N N . SER A 1 111 ? 3.633 0.655 17.019 1.00 62.25 111 SER A N 1
ATOM 834 C CA . SER A 1 111 ? 3.523 2.087 16.695 1.00 62.25 111 SER A CA 1
ATOM 835 C C . SER A 1 111 ? 2.806 2.387 15.372 1.00 62.25 111 SER A C 1
ATOM 837 O O . SER A 1 111 ? 2.145 3.416 15.248 1.00 62.25 111 SER A O 1
ATOM 839 N N . THR A 1 112 ? 2.899 1.499 14.379 1.00 65.12 112 THR A N 1
ATOM 840 C CA . THR A 1 112 ? 2.207 1.638 13.088 1.00 65.12 112 THR A CA 1
ATOM 841 C C . THR A 1 112 ? 0.713 1.340 13.198 1.00 65.12 112 THR A C 1
ATOM 843 O O . THR A 1 112 ? -0.095 2.070 12.631 1.00 65.12 112 THR A O 1
ATOM 846 N N . ALA A 1 113 ? 0.337 0.297 13.944 1.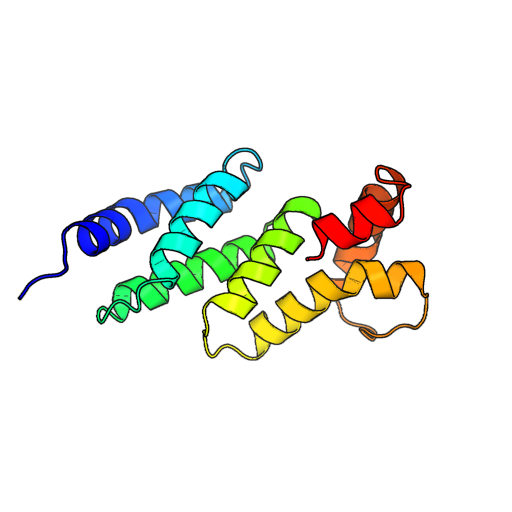00 65.19 113 ALA A N 1
ATOM 847 C CA . ALA A 1 113 ? -1.064 -0.056 14.167 1.00 65.19 113 ALA A CA 1
ATOM 848 C C . ALA A 1 113 ? -1.765 1.027 15.000 1.00 65.19 113 ALA A C 1
ATOM 850 O O . ALA A 1 113 ? -2.873 1.431 14.659 1.00 65.19 113 ALA A O 1
ATOM 851 N N . ASP A 1 114 ? -1.080 1.573 16.008 1.00 70.19 114 ASP A N 1
ATOM 852 C CA . ASP A 1 114 ? -1.602 2.646 16.858 1.00 70.19 114 ASP A CA 1
ATOM 853 C C . ASP A 1 114 ? -1.848 3.943 16.074 1.00 70.19 114 ASP A C 1
ATOM 855 O O . ASP A 1 114 ? -2.908 4.556 16.206 1.00 70.19 114 ASP A O 1
ATOM 859 N N . LYS A 1 115 ? -0.918 4.325 15.186 1.00 74.50 115 LYS A N 1
ATOM 860 C CA . LYS A 1 115 ? -1.082 5.489 14.293 1.00 74.50 115 LYS A CA 1
ATOM 861 C C . LYS A 1 115 ? -2.261 5.334 13.334 1.00 74.50 115 LYS A C 1
ATOM 863 O O . LYS A 1 115 ? -2.936 6.313 13.025 1.00 74.50 115 LYS A O 1
ATOM 868 N N . LEU A 1 116 ? -2.505 4.116 12.854 1.00 75.31 116 LEU A N 1
ATOM 869 C CA . LEU A 1 116 ? -3.565 3.830 11.888 1.00 75.31 116 LEU A CA 1
ATOM 870 C C . LEU A 1 116 ? -4.919 3.547 12.545 1.00 75.31 116 LEU A C 1
ATOM 872 O O . LEU A 1 116 ? -5.941 3.606 11.866 1.00 75.31 116 LEU A O 1
ATOM 876 N N . ARG A 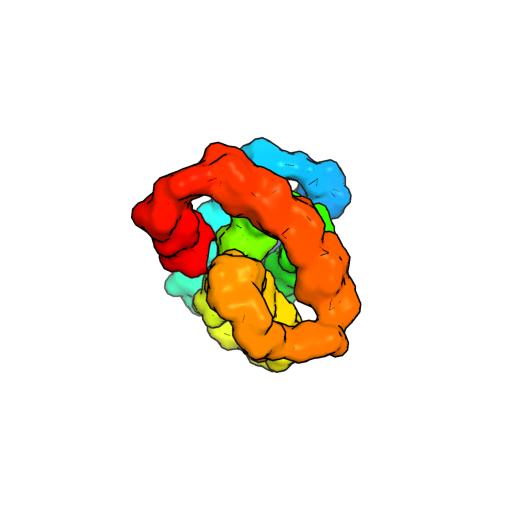1 117 ? -4.958 3.285 13.856 1.00 77.56 117 ARG A N 1
ATOM 877 C CA . ARG A 1 117 ? -6.170 2.869 14.571 1.00 77.56 117 ARG A CA 1
ATOM 878 C C . ARG A 1 117 ? -7.283 3.913 14.506 1.00 77.56 117 ARG A C 1
ATOM 880 O O . ARG A 1 117 ? -8.403 3.578 14.135 1.00 77.56 117 ARG A O 1
ATOM 887 N N . LEU A 1 118 ? -6.977 5.171 14.832 1.00 78.00 118 LEU A N 1
ATOM 888 C CA . LEU A 1 118 ? -7.938 6.283 14.807 1.00 78.00 118 LEU A CA 1
ATOM 889 C C . LEU A 1 118 ? -8.511 6.555 13.402 1.00 78.00 118 LEU A C 1
ATOM 891 O O . LEU A 1 118 ? -9.733 6.492 13.251 1.00 78.00 118 LEU A O 1
ATOM 895 N N . PRO A 1 119 ? -7.689 6.785 12.358 1.00 76.94 119 PRO A N 1
ATOM 896 C CA . PRO A 1 119 ? -8.219 7.058 11.025 1.00 76.94 119 PRO A CA 1
ATOM 897 C C . PRO A 1 119 ? -8.913 5.831 10.411 1.00 76.94 119 PRO A C 1
ATOM 899 O O . PRO A 1 119 ? -9.892 5.981 9.680 1.00 76.94 119 PRO A O 1
ATOM 902 N N . MET A 1 120 ? -8.476 4.609 10.741 1.00 78.19 120 MET A N 1
ATOM 903 C CA . MET A 1 120 ? -9.185 3.389 10.344 1.00 78.19 120 MET A CA 1
ATOM 904 C C . MET A 1 120 ? -10.540 3.277 11.057 1.00 78.19 120 MET A C 1
ATOM 906 O O . MET A 1 120 ? -11.533 2.933 10.428 1.00 78.19 120 MET A O 1
ATOM 910 N N . MET A 1 121 ? -10.633 3.621 12.342 1.00 77.94 121 MET A N 1
ATOM 911 C CA . MET A 1 121 ? -11.900 3.613 13.079 1.00 77.94 121 MET A CA 1
ATOM 912 C C . MET A 1 121 ? -12.914 4.605 12.489 1.00 77.94 121 MET A C 1
ATOM 914 O O . MET A 1 121 ? -14.090 4.269 12.349 1.00 77.94 121 MET A O 1
ATOM 918 N N . GLU A 1 122 ? -12.479 5.808 12.109 1.00 79.50 122 GLU A N 1
ATOM 919 C CA . GLU A 1 122 ? -13.324 6.786 11.406 1.00 79.50 122 GLU A CA 1
ATOM 920 C C . GLU A 1 122 ? -13.767 6.274 10.032 1.00 79.50 122 GLU A C 1
ATOM 922 O O . GLU A 1 122 ? -14.951 6.351 9.688 1.00 79.50 122 GLU A O 1
ATOM 927 N N . TYR A 1 123 ? -12.844 5.673 9.277 1.00 75.81 123 TYR A N 1
ATOM 928 C CA . TYR A 1 123 ? -13.152 5.035 8.001 1.00 75.81 123 TYR A CA 1
ATOM 929 C C . TYR A 1 123 ? -14.208 3.929 8.152 1.00 75.81 123 TYR A C 1
ATOM 931 O O . TYR A 1 123 ? -15.180 3.901 7.397 1.00 75.81 123 TYR A O 1
ATOM 939 N N . LEU A 1 124 ? -14.086 3.064 9.161 1.00 75.88 124 LEU A N 1
ATOM 940 C CA . LEU A 1 124 ? -15.038 1.979 9.422 1.00 75.88 124 LEU A CA 1
ATOM 941 C C . LEU A 1 124 ? -16.420 2.505 9.829 1.00 75.88 124 LEU A C 1
ATOM 943 O O . LEU A 1 124 ? -17.431 1.994 9.348 1.00 75.88 124 LEU A O 1
ATOM 947 N N . LYS A 1 125 ? -16.487 3.575 10.634 1.00 74.81 125 LYS A N 1
ATOM 948 C CA . LYS A 1 125 ? -17.759 4.238 10.985 1.00 74.81 125 LYS A CA 1
ATOM 949 C C . LYS A 1 125 ? -18.506 4.747 9.751 1.00 74.81 125 LYS A C 1
ATOM 951 O O . LYS A 1 125 ? -19.730 4.663 9.707 1.00 74.81 125 LYS A O 1
ATOM 956 N N . SER A 1 126 ? -17.785 5.222 8.733 1.00 74.00 126 SER A N 1
ATOM 957 C CA . SER A 1 126 ? -18.381 5.677 7.467 1.00 74.00 126 SER A CA 1
ATOM 958 C C . SER A 1 126 ? -18.908 4.539 6.574 1.00 74.00 126 SER A C 1
ATOM 960 O O . SER A 1 126 ? -19.631 4.798 5.614 1.00 74.00 126 SER A O 1
ATOM 962 N N . LYS A 1 127 ? -18.570 3.277 6.883 1.00 68.69 127 LYS A N 1
ATOM 963 C CA . LYS A 1 127 ? -18.863 2.085 6.067 1.00 68.69 127 LYS A CA 1
ATOM 964 C C . LYS A 1 127 ? -19.697 1.028 6.794 1.00 68.69 127 LYS A C 1
ATOM 966 O O . LYS A 1 127 ? -19.543 -0.151 6.498 1.00 68.69 127 LYS A O 1
ATOM 971 N N . SER A 1 128 ? -20.582 1.461 7.691 1.00 57.66 128 SER A N 1
ATOM 972 C CA . SER A 1 128 ? -21.350 0.732 8.727 1.00 57.66 128 SER A CA 1
ATOM 973 C C . SER A 1 128 ? -22.008 -0.637 8.421 1.00 57.66 128 SER A C 1
ATOM 975 O O . SER A 1 128 ? -22.653 -1.193 9.306 1.00 57.66 128 SER A O 1
ATOM 977 N N . SER A 1 129 ? -21.852 -1.236 7.239 1.00 61.72 129 SER A N 1
ATOM 978 C CA . SER A 1 129 ? -22.252 -2.617 6.946 1.00 61.72 129 SER A CA 1
ATOM 979 C C . SER A 1 129 ? -21.063 -3.582 7.041 1.00 61.72 129 SER A C 1
ATOM 981 O O . SER A 1 129 ? -20.053 -3.409 6.357 1.00 61.72 129 SER A O 1
ATOM 983 N N . CYS A 1 130 ? -21.206 -4.658 7.824 1.00 53.78 130 CYS A N 1
ATOM 984 C CA . CYS A 1 130 ? -20.206 -5.729 7.947 1.00 53.78 130 CYS A CA 1
ATOM 985 C C . CYS A 1 130 ? -19.816 -6.368 6.604 1.00 53.78 130 CYS A C 1
ATOM 987 O O . CYS A 1 130 ? -18.678 -6.802 6.442 1.00 53.78 130 CYS A O 1
ATOM 989 N N . ILE A 1 131 ? -20.721 -6.366 5.620 1.00 57.28 131 ILE A N 1
ATOM 990 C CA . ILE A 1 131 ? -20.459 -6.881 4.268 1.00 57.28 131 ILE A CA 1
ATOM 991 C C . ILE A 1 131 ? -19.493 -5.952 3.518 1.00 57.28 131 ILE A C 1
ATOM 993 O O . ILE A 1 131 ? -18.518 -6.415 2.932 1.00 57.28 131 ILE A O 1
ATOM 997 N N . SER A 1 132 ? -19.696 -4.635 3.609 1.00 59.19 132 SER A N 1
ATOM 998 C CA . SER A 1 132 ? -18.788 -3.643 3.018 1.00 59.19 132 SER A CA 1
ATOM 999 C C . SER A 1 132 ? -17.396 -3.673 3.653 1.00 59.19 132 SER A C 1
ATOM 1001 O O . SER A 1 132 ? -16.427 -3.328 2.984 1.00 59.19 132 SER A O 1
ATOM 1003 N N . MET A 1 133 ? -17.282 -4.078 4.923 1.00 55.12 133 MET A N 1
ATOM 1004 C CA . MET A 1 133 ? -15.990 -4.220 5.604 1.00 55.12 133 MET A CA 1
ATOM 1005 C C . MET A 1 133 ? -15.203 -5.429 5.088 1.00 55.12 133 MET A C 1
ATOM 1007 O O . MET A 1 133 ? -14.035 -5.281 4.744 1.00 55.12 133 MET A O 1
ATOM 1011 N N . ILE A 1 134 ? -15.847 -6.594 4.949 1.00 58.09 134 ILE A N 1
ATOM 1012 C CA . ILE A 1 134 ? -15.199 -7.806 4.422 1.00 58.09 134 ILE A CA 1
ATOM 1013 C C . ILE A 1 134 ? -14.752 -7.600 2.965 1.00 58.09 134 ILE A C 1
ATOM 1015 O O . ILE A 1 134 ? -13.630 -7.955 2.625 1.00 58.09 134 ILE A O 1
ATOM 1019 N N . CYS A 1 135 ? -15.571 -6.953 2.126 1.00 53.72 135 CYS A N 1
ATOM 1020 C CA . CYS A 1 135 ? -15.244 -6.685 0.717 1.00 53.72 135 CYS A CA 1
ATOM 1021 C C . CYS A 1 135 ? -14.173 -5.603 0.485 1.00 53.72 135 CYS A C 1
ATOM 1023 O O . CYS A 1 135 ? -13.745 -5.417 -0.647 1.00 53.72 135 CYS A O 1
ATOM 1025 N N . VAL A 1 136 ? -13.788 -4.827 1.502 1.00 53.38 136 VAL A N 1
ATOM 1026 C CA . VAL A 1 136 ? -12.664 -3.873 1.398 1.00 53.38 136 VAL A CA 1
ATOM 1027 C C . VAL A 1 136 ? -11.357 -4.509 1.880 1.00 53.38 136 VAL A C 1
ATOM 1029 O O . VAL A 1 136 ? -10.281 -4.059 1.492 1.00 53.38 136 VAL A O 1
ATOM 1032 N N . SER A 1 137 ? -11.448 -5.534 2.727 1.00 46.03 137 SER A N 1
ATOM 1033 C CA . SER A 1 137 ? -10.305 -6.242 3.310 1.00 46.03 137 SER A CA 1
ATOM 1034 C C . SER A 1 137 ? -9.883 -7.502 2.539 1.00 46.03 137 SER A C 1
ATOM 1036 O O . SER A 1 137 ? -8.806 -8.025 2.822 1.00 46.03 137 SER A O 1
ATOM 1038 N N . LEU A 1 138 ? -10.707 -7.979 1.598 1.00 45.78 138 LEU A N 1
ATOM 1039 C CA . LEU A 1 138 ? -10.462 -9.115 0.695 1.00 45.78 138 LEU A CA 1
ATOM 1040 C C . LEU A 1 138 ? -10.412 -8.640 -0.758 1.00 45.78 138 LEU A C 1
ATOM 1042 O O . LEU A 1 138 ? -9.553 -9.163 -1.503 1.00 45.78 138 LEU A O 1
#

pLDDT: mean 73.59, std 8.39, range [45.78, 86.06]

Secondary structure (DSSP, 8-state):
-PPPHHHHHHHHHHHHHHHHHHTT-HHHHHHHHHHHHHHHHS--S-HHHHHHHHHHHHHHHHH--HHHHHHHHHHHHHT----HHHHHHHHHHHHHHHHHHH-S-TT-S-HHHHHHHHHHHHHHHTT--HHHHHHHH-

Radius of gyration: 16.02 Å; chains: 1; bounding box: 41×26×46 Å

Sequence (138 aa):
AGPDLRDRLLLTVSDSLEELVTTNCSQLTRPLMDVVQAAHSSKSEHHALNQRVDRLLSIMLNTGKPADLSYTAAAFLRSGHDDCVHKAQAARVLLLPLDIITGLGLLGQNSTADKLRLPMMEYLKSKSSCISMICVSL